Protein AF-A0A2Z4URD9-F1 (afdb_monomer)

Secondary structure (DSSP, 8-state):
---------PPP-----HHHHHHHHHHHTTS-HHHHHHHHHHGGGS------------HHHHHHHHHHHHTSHHHHHHHHHHHS-------PPPHHHHHHHT---

Foldseek 3Di:
DDPPDPPPDDDDDDDDDPVRVVVLVVVQPQADSVQSVCCVPVNPPDDDGDGPPDPPPPVVVVVVVVVVCVVDCVVVVVVVVVVPPDPDPPPDPDVVVVVVVVDDD

Solvent-accessible surface area (backbone atoms only — not comparable to full-atom values): 6911 Å² total; per-residue (Å²): 137,85,83,78,75,76,79,79,82,77,82,87,86,81,93,69,54,74,67,57,49,49,55,47,47,60,75,23,61,86,43,38,57,69,50,39,51,45,41,71,75,65,36,91,81,62,71,85,74,71,72,66,76,73,79,72,84,56,62,67,62,51,51,52,54,50,57,53,41,68,75,34,71,59,51,56,53,50,51,51,58,67,68,40,73,79,87,68,78,81,74,71,72,54,71,69,58,55,54,58,70,68,68,68,135

pLDDT: mean 72.37, std 12.75, range [37.12, 92.75]

Radius of gyration: 26.54 Å; Cα contacts (8 Å, |Δi|>4): 25; chains: 1; bounding box: 61×68×44 Å

Structure (mmCIF, N/CA/C/O backbone):
data_AF-A0A2Z4URD9-F1
#
_entry.id   AF-A0A2Z4URD9-F1
#
loop_
_atom_site.group_PDB
_atom_site.id
_atom_site.type_symbol
_atom_site.label_atom_id
_atom_site.label_alt_id
_atom_site.label_comp_id
_atom_site.label_asym_id
_atom_site.label_entity_id
_atom_site.label_seq_id
_atom_site.pdbx_PDB_ins_code
_atom_site.Cartn_x
_atom_site.Cartn_y
_atom_site.Cartn_z
_atom_site.occupancy
_atom_site.B_iso_or_equiv
_atom_site.auth_seq_id
_atom_site.auth_comp_id
_atom_site.auth_asym_id
_atom_site.auth_atom_id
_atom_site.pdbx_PDB_model_num
ATOM 1 N N . MET A 1 1 ? -35.743 -17.574 -0.563 1.00 37.12 1 MET A N 1
ATOM 2 C CA . MET A 1 1 ? -35.472 -16.390 -1.407 1.00 37.12 1 MET A CA 1
ATOM 3 C C . MET A 1 1 ? -34.523 -15.470 -0.647 1.00 37.12 1 MET A C 1
ATOM 5 O O . MET A 1 1 ? -34.963 -14.784 0.261 1.00 37.12 1 MET A O 1
ATOM 9 N N . THR A 1 2 ? -33.217 -15.507 -0.919 1.00 43.38 2 THR A N 1
ATOM 10 C CA . THR A 1 2 ? -32.248 -14.626 -0.240 1.00 43.38 2 THR A CA 1
ATOM 11 C C . THR A 1 2 ? -32.015 -13.394 -1.103 1.00 43.38 2 THR A C 1
ATOM 13 O O . THR A 1 2 ? -31.235 -13.433 -2.055 1.00 43.38 2 THR A O 1
ATOM 16 N N . SER A 1 3 ? -32.730 -12.307 -0.809 1.00 46.75 3 SER A N 1
ATOM 17 C CA . SER A 1 3 ? -32.517 -11.018 -1.465 1.00 46.75 3 SER A CA 1
ATOM 18 C C . SER A 1 3 ? -31.106 -10.520 -1.148 1.00 46.75 3 SER A C 1
ATOM 20 O O . SER A 1 3 ? -30.821 -10.079 -0.036 1.00 46.75 3 SER A O 1
ATOM 22 N N . LYS A 1 4 ? -30.207 -10.619 -2.130 1.00 54.09 4 LYS A N 1
ATOM 23 C CA . LYS A 1 4 ? -28.860 -10.050 -2.077 1.00 54.09 4 LYS A CA 1
ATOM 24 C C . LYS A 1 4 ? -28.992 -8.529 -2.115 1.00 54.09 4 LYS A C 1
ATOM 26 O O . LYS A 1 4 ? -29.139 -7.944 -3.186 1.00 54.09 4 LYS A O 1
ATOM 31 N N . THR A 1 5 ? -28.996 -7.892 -0.948 1.00 56.12 5 THR A N 1
ATOM 32 C CA . THR A 1 5 ? -29.002 -6.433 -0.821 1.00 56.12 5 THR A CA 1
ATOM 33 C C . THR A 1 5 ? -27.767 -5.902 -1.540 1.00 56.12 5 THR A C 1
ATOM 35 O O . THR A 1 5 ? -26.637 -6.237 -1.180 1.00 56.12 5 THR A O 1
ATOM 38 N N . ARG A 1 6 ? -27.959 -5.135 -2.619 1.00 51.66 6 ARG A N 1
ATOM 39 C CA . ARG A 1 6 ? -26.842 -4.531 -3.348 1.00 51.66 6 ARG A CA 1
ATOM 40 C C . ARG A 1 6 ? -26.161 -3.544 -2.403 1.00 51.66 6 ARG A C 1
ATOM 42 O O . ARG A 1 6 ? -26.768 -2.561 -1.994 1.00 51.66 6 ARG A O 1
ATOM 49 N N . SER A 1 7 ? -24.920 -3.849 -2.033 1.00 58.94 7 SER A N 1
ATOM 50 C CA . SER A 1 7 ? -24.030 -2.925 -1.333 1.00 58.94 7 SER A CA 1
ATOM 51 C C . SER A 1 7 ? -23.903 -1.671 -2.191 1.00 58.94 7 SER A C 1
ATOM 53 O O . SER A 1 7 ? -23.314 -1.710 -3.271 1.00 58.94 7 SER A O 1
ATOM 55 N N . ASN A 1 8 ? -24.531 -0.584 -1.756 1.00 54.47 8 ASN A N 1
ATOM 56 C CA . ASN A 1 8 ? -24.463 0.684 -2.456 1.00 54.47 8 ASN A CA 1
ATOM 57 C C . ASN A 1 8 ? -23.114 1.325 -2.109 1.00 54.47 8 ASN A C 1
ATOM 59 O O . ASN A 1 8 ? -22.952 1.972 -1.072 1.00 54.47 8 ASN A O 1
ATOM 63 N N . SER A 1 9 ? -22.098 1.015 -2.914 1.00 58.53 9 SER A N 1
ATOM 64 C CA . SER A 1 9 ? -20.713 1.416 -2.682 1.00 58.53 9 SER A CA 1
ATOM 65 C C . SER A 1 9 ? -20.505 2.882 -3.063 1.00 58.53 9 SER A C 1
ATOM 67 O O . SER A 1 9 ? -19.893 3.192 -4.083 1.00 58.53 9 SER A O 1
ATOM 69 N N . TYR A 1 10 ? -21.014 3.802 -2.249 1.00 65.12 10 TYR A N 1
ATOM 70 C CA . TYR A 1 10 ? -20.708 5.220 -2.410 1.00 65.12 10 TYR A CA 1
ATOM 71 C C . TYR A 1 10 ? -19.266 5.499 -1.976 1.00 65.12 10 TYR A C 1
ATOM 73 O O . TYR A 1 10 ? -18.872 5.198 -0.842 1.00 65.12 10 TYR A O 1
ATOM 81 N N . VAL A 1 11 ? -18.469 6.058 -2.885 1.00 69.38 11 VAL A N 1
ATOM 82 C CA . VAL A 1 11 ? -17.073 6.432 -2.634 1.00 69.38 11 VAL A CA 1
ATOM 83 C C . VAL A 1 11 ? -17.036 7.791 -1.932 1.00 69.38 11 VAL A C 1
ATOM 85 O O . VAL A 1 11 ? -17.678 8.736 -2.377 1.00 69.38 11 VAL A O 1
ATOM 88 N N . LEU A 1 12 ? -16.300 7.883 -0.822 1.00 74.19 12 LEU A N 1
ATOM 89 C CA . LEU A 1 12 ? -16.072 9.133 -0.092 1.00 74.19 12 LEU A CA 1
ATOM 90 C C . LEU A 1 12 ? -14.752 9.750 -0.560 1.00 74.19 12 LEU A C 1
ATOM 92 O O . LEU A 1 12 ? -13.702 9.130 -0.398 1.00 74.19 12 LEU A O 1
ATOM 96 N N . PHE A 1 13 ? -14.809 10.965 -1.103 1.00 78.19 13 PHE A N 1
ATOM 97 C CA . PHE A 1 13 ? -13.633 11.762 -1.446 1.00 78.19 13 PHE A CA 1
ATOM 98 C C . PHE A 1 13 ? -13.588 13.008 -0.564 1.00 78.19 13 PHE A C 1
ATOM 100 O O . PHE A 1 13 ? -14.519 13.809 -0.573 1.00 78.19 13 PHE A O 1
ATOM 107 N N . VAL A 1 14 ? -12.498 13.173 0.183 1.00 83.56 14 VAL A N 1
ATOM 108 C CA . VAL A 1 14 ? -12.245 14.346 1.029 1.00 83.56 14 VAL A CA 1
ATOM 109 C C . VAL A 1 14 ? -10.796 14.767 0.813 1.00 83.56 14 VAL A C 1
ATOM 111 O O . VAL A 1 14 ? -9.902 13.922 0.809 1.00 83.56 14 VAL A O 1
ATOM 114 N N . ARG A 1 15 ? -10.559 16.064 0.596 1.00 88.06 15 ARG A N 1
ATOM 115 C CA . ARG A 1 15 ? -9.201 16.619 0.558 1.00 88.06 15 ARG A CA 1
ATOM 116 C C . ARG A 1 15 ? -8.768 16.903 1.988 1.00 88.06 15 ARG A C 1
ATOM 118 O O . ARG A 1 15 ? -9.469 17.624 2.687 1.00 88.06 15 ARG A O 1
ATOM 125 N N . MET A 1 16 ? -7.650 16.319 2.396 1.00 87.69 16 MET A N 1
ATOM 126 C CA . MET A 1 16 ? -7.094 16.464 3.739 1.00 87.69 16 MET A CA 1
ATOM 127 C C . MET A 1 16 ? -5.599 16.733 3.630 1.00 87.69 16 MET A C 1
ATOM 129 O O . MET A 1 16 ? -4.950 16.269 2.683 1.00 87.69 16 MET A O 1
ATOM 133 N N . THR A 1 17 ? -5.054 17.459 4.596 1.00 92.75 17 THR A N 1
ATOM 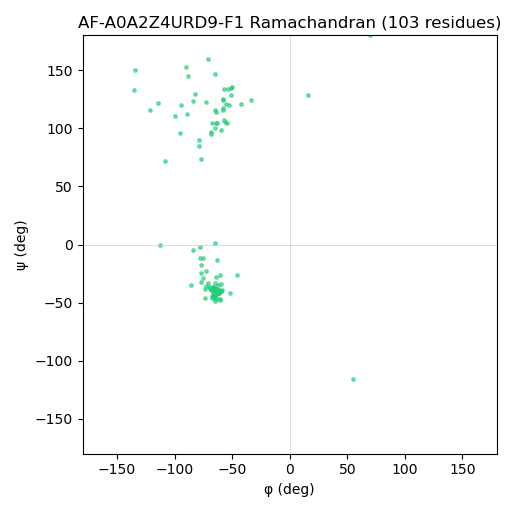134 C CA . THR A 1 17 ? -3.602 17.539 4.783 1.00 92.75 17 THR A CA 1
ATOM 135 C C . THR A 1 17 ? -3.068 16.197 5.319 1.00 92.75 17 THR A C 1
ATOM 137 O O . THR A 1 17 ? -3.836 15.384 5.849 1.00 92.75 17 THR A O 1
ATOM 140 N N . PRO A 1 18 ? -1.763 15.896 5.175 1.00 89.88 18 PRO A N 1
ATOM 141 C CA . PRO A 1 18 ? -1.199 14.647 5.695 1.00 89.88 18 PRO A CA 1
ATOM 142 C C . PRO A 1 18 ? -1.360 14.502 7.218 1.00 89.88 18 PRO A C 1
ATOM 144 O O . PRO A 1 18 ? -1.589 13.393 7.699 1.00 89.88 18 PRO A O 1
ATOM 147 N N . GLU A 1 19 ? -1.301 15.609 7.960 1.00 91.12 19 GLU A N 1
ATOM 148 C CA . GLU A 1 19 ? -1.499 15.642 9.415 1.00 91.12 19 GLU A CA 1
ATOM 149 C C . GLU A 1 19 ? -2.948 15.309 9.796 1.00 91.12 19 GLU A C 1
ATOM 151 O O . GLU A 1 19 ? -3.193 14.445 10.638 1.00 91.12 19 GLU A O 1
ATOM 156 N N . GLU A 1 20 ? -3.923 15.910 9.109 1.00 89.31 20 GLU A N 1
ATOM 157 C CA . GLU A 1 20 ? -5.349 15.614 9.300 1.00 89.31 20 GLU A CA 1
ATOM 158 C C . GLU A 1 20 ? -5.678 14.153 8.983 1.00 89.31 20 GLU A C 1
ATOM 160 O O . GLU A 1 20 ? -6.464 13.514 9.686 1.00 89.31 20 GLU A O 1
ATOM 165 N N . HIS A 1 21 ? -5.061 13.601 7.935 1.00 87.75 21 HIS A N 1
ATOM 166 C CA . HIS A 1 21 ? -5.243 12.201 7.578 1.00 87.75 21 HIS A CA 1
ATOM 167 C C . HIS A 1 21 ? -4.658 11.259 8.643 1.00 87.75 21 HIS A C 1
ATOM 169 O O . HIS A 1 21 ? -5.260 10.224 8.941 1.00 87.75 21 HIS A O 1
ATOM 175 N N . ALA A 1 22 ? -3.515 11.608 9.242 1.00 87.44 22 ALA A N 1
ATOM 176 C CA . ALA A 1 22 ? -2.927 10.844 10.340 1.00 87.44 22 ALA A CA 1
ATOM 177 C C . ALA A 1 22 ? -3.831 10.864 11.583 1.00 87.44 22 ALA A C 1
ATOM 179 O O . ALA A 1 22 ? -4.194 9.796 12.080 1.00 87.44 22 ALA A O 1
ATOM 180 N N . ALA A 1 23 ? -4.297 12.045 11.997 1.00 89.75 23 ALA A N 1
ATOM 181 C CA . ALA A 1 23 ? -5.225 12.192 13.119 1.00 89.75 23 ALA A CA 1
ATOM 182 C C . ALA A 1 23 ? -6.540 11.422 12.891 1.00 89.75 23 ALA A C 1
ATOM 184 O O . ALA A 1 23 ? -7.072 10.779 13.799 1.00 89.75 23 ALA A O 1
ATOM 185 N N . LEU A 1 24 ? -7.056 11.425 11.656 1.00 88.44 24 LEU A N 1
ATOM 186 C CA . LEU A 1 24 ? -8.258 10.671 11.300 1.00 88.44 24 LEU A CA 1
ATOM 187 C C . LEU A 1 24 ? -8.033 9.155 11.373 1.00 88.44 24 LEU A C 1
ATOM 189 O O . LEU A 1 24 ? -8.930 8.416 11.782 1.00 88.44 24 LEU A O 1
ATOM 193 N N . LYS A 1 25 ? -6.846 8.688 10.983 1.00 87.62 25 LYS A N 1
ATOM 194 C CA . LYS A 1 25 ? -6.474 7.273 11.037 1.00 87.62 25 LYS A CA 1
ATOM 195 C C . LYS A 1 25 ? -6.301 6.786 12.475 1.00 87.62 25 LYS A C 1
ATOM 197 O O . LYS A 1 25 ? -6.740 5.681 12.780 1.00 87.62 25 LYS A O 1
ATOM 202 N N . GLU A 1 26 ? -5.730 7.608 13.352 1.00 89.06 26 GLU A N 1
ATOM 203 C CA . GLU A 1 26 ? -5.651 7.314 14.788 1.00 89.06 26 GLU A CA 1
ATOM 204 C C . GLU A 1 26 ? -7.044 7.243 15.420 1.00 89.06 26 GLU A C 1
ATOM 206 O O . GLU A 1 26 ? -7.369 6.267 16.095 1.00 89.06 26 GLU A O 1
ATOM 211 N N . ALA A 1 27 ? -7.910 8.215 15.117 1.00 86.69 27 ALA A N 1
ATOM 212 C CA . ALA A 1 27 ? -9.282 8.231 15.616 1.00 86.69 27 ALA A CA 1
ATOM 213 C C . ALA A 1 27 ? -10.133 7.051 15.101 1.00 86.69 27 ALA A C 1
ATOM 215 O O . ALA A 1 27 ? -11.068 6.626 15.778 1.00 86.69 27 ALA A O 1
ATOM 216 N N . ALA A 1 28 ? -9.822 6.516 13.915 1.00 85.62 28 ALA A N 1
ATOM 217 C CA . ALA A 1 28 ? -10.511 5.358 13.347 1.00 85.62 28 ALA A CA 1
ATOM 218 C C . ALA A 1 28 ? -10.164 4.033 14.056 1.00 85.62 28 ALA A C 1
ATOM 220 O O . ALA A 1 28 ? -10.957 3.087 14.001 1.00 85.62 28 ALA A O 1
ATOM 221 N N . GLY A 1 29 ? -9.012 3.945 14.729 1.00 85.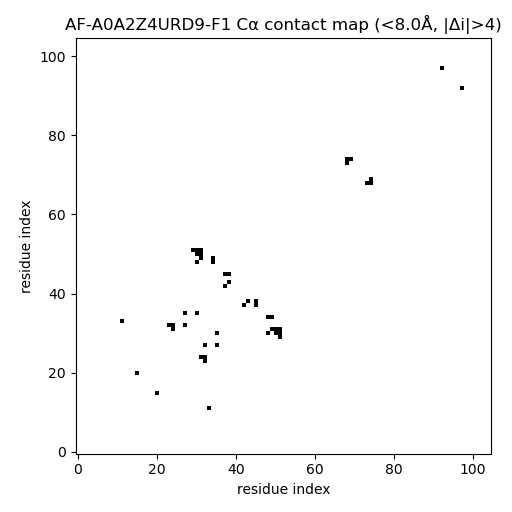94 29 GLY A N 1
ATOM 222 C CA . GLY A 1 29 ? -8.570 2.748 15.448 1.00 85.94 29 GLY A CA 1
ATOM 223 C C . GLY A 1 29 ? -8.547 1.496 14.561 1.00 85.94 29 GLY A C 1
ATOM 224 O O . GLY A 1 29 ? -7.797 1.414 13.592 1.00 85.94 29 GLY A O 1
ATOM 225 N N . ASN A 1 30 ? -9.395 0.515 14.888 1.00 80.81 30 ASN A N 1
ATOM 226 C CA . ASN A 1 30 ? -9.499 -0.758 14.157 1.00 80.81 30 ASN A CA 1
ATOM 227 C C . ASN A 1 30 ? -10.406 -0.695 12.914 1.00 80.81 30 ASN A C 1
ATOM 229 O O . ASN A 1 30 ? -10.543 -1.686 12.192 1.00 80.81 30 ASN A O 1
ATOM 233 N N . LEU A 1 31 ? -11.065 0.438 12.668 1.00 80.81 31 LEU A N 1
ATOM 234 C CA . LEU A 1 31 ? -11.946 0.625 11.520 1.00 80.81 31 LEU A CA 1
ATOM 235 C C . LEU A 1 31 ? -11.170 1.181 10.324 1.00 80.81 31 LEU A C 1
ATOM 237 O O . LEU A 1 31 ? -10.182 1.900 10.462 1.00 80.81 31 LEU A O 1
ATOM 241 N N . THR A 1 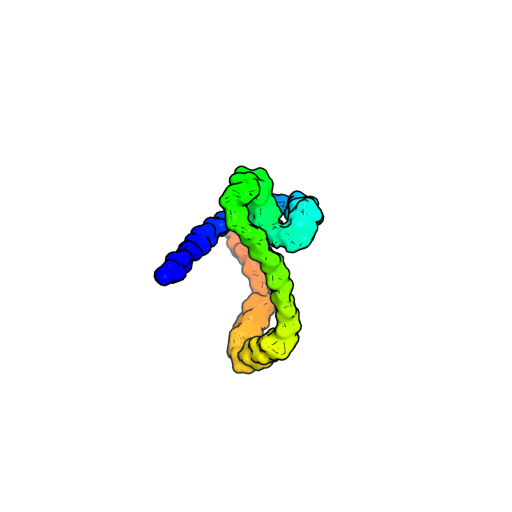32 ? -11.649 0.894 9.112 1.00 82.38 32 THR A N 1
ATOM 242 C CA . THR A 1 32 ? -11.181 1.642 7.941 1.00 82.38 32 THR A CA 1
ATOM 243 C C . THR A 1 32 ? -11.620 3.101 8.063 1.00 82.38 32 THR A C 1
ATOM 245 O O . THR A 1 32 ? -12.709 3.381 8.566 1.00 82.38 32 THR A O 1
ATOM 248 N N . VAL A 1 33 ? -10.810 4.034 7.552 1.00 85.31 33 VAL A N 1
ATOM 249 C CA . VAL A 1 33 ? -11.134 5.473 7.558 1.00 85.31 33 VAL A CA 1
ATOM 250 C C . VAL A 1 33 ? -12.522 5.725 6.964 1.00 85.31 33 VAL A C 1
ATOM 252 O O . VAL A 1 33 ? -13.315 6.455 7.540 1.00 85.31 33 VAL A O 1
ATOM 255 N N . SER A 1 34 ? -12.875 5.044 5.870 1.00 80.31 34 SER A N 1
ATOM 256 C CA . SER A 1 34 ? -14.200 5.160 5.255 1.00 80.31 34 SER A CA 1
ATOM 257 C C . SER A 1 34 ? -15.332 4.622 6.136 1.00 80.31 34 SER A C 1
ATOM 259 O O . SER A 1 34 ? -16.398 5.233 6.178 1.00 80.31 34 SER A O 1
ATOM 261 N N . ALA A 1 35 ? -15.132 3.510 6.852 1.00 78.06 35 ALA A N 1
ATOM 262 C CA . ALA A 1 35 ? -16.122 2.988 7.795 1.00 78.06 35 ALA A CA 1
ATOM 263 C C . ALA A 1 35 ? -16.302 3.926 8.995 1.00 78.06 35 ALA A C 1
ATOM 265 O O . ALA A 1 35 ? -17.437 4.242 9.349 1.00 78.06 35 ALA A O 1
ATOM 266 N N . TYR A 1 36 ? -15.201 4.428 9.560 1.00 85.25 36 TYR A N 1
ATOM 267 C CA . TYR A 1 36 ? -15.224 5.409 10.643 1.00 85.25 36 TYR A CA 1
ATOM 268 C C . TYR A 1 36 ? -15.919 6.712 10.216 1.00 85.25 36 TYR A C 1
ATOM 270 O O . TYR A 1 36 ? -16.831 7.181 10.896 1.00 85.25 36 TYR A O 1
ATOM 278 N N . SER A 1 37 ? -15.573 7.257 9.045 1.00 84.94 37 SER A N 1
ATOM 279 C CA . SER A 1 37 ? -16.209 8.461 8.501 1.00 84.94 37 SER A CA 1
ATOM 280 C C . SER A 1 37 ? -17.705 8.268 8.260 1.00 84.94 37 SER A C 1
ATOM 282 O O . SER A 1 37 ? -18.487 9.152 8.598 1.00 84.94 37 SER A O 1
ATOM 284 N N . ARG A 1 38 ? -18.139 7.120 7.723 1.00 80.00 38 ARG A N 1
ATOM 285 C CA . ARG A 1 38 ? -19.573 6.835 7.530 1.00 80.00 38 ARG A CA 1
ATOM 286 C C . ARG A 1 38 ? -20.315 6.722 8.855 1.00 80.00 38 ARG A C 1
ATOM 288 O O . ARG A 1 38 ? -21.377 7.320 8.978 1.00 80.00 38 ARG A O 1
ATOM 295 N N . ALA A 1 39 ? -19.752 6.016 9.834 1.00 80.88 39 ALA A N 1
ATOM 296 C CA . ALA A 1 39 ? -20.355 5.886 11.159 1.00 80.88 39 ALA A CA 1
ATOM 297 C C . ALA A 1 39 ? -20.523 7.254 11.839 1.00 80.88 39 ALA A C 1
ATOM 299 O O . ALA A 1 39 ? -21.562 7.529 12.435 1.00 80.88 39 ALA A O 1
ATOM 300 N N . LYS A 1 40 ? -19.529 8.139 11.689 1.00 83.31 40 LYS A N 1
ATOM 301 C CA . LYS A 1 40 ? -19.556 9.489 12.262 1.00 83.31 40 LYS A CA 1
ATOM 302 C C . LYS A 1 40 ? -20.514 10.442 11.536 1.00 83.31 40 LYS A C 1
ATOM 304 O O . LYS A 1 40 ? -21.154 11.252 12.194 1.00 83.31 40 LYS A O 1
ATOM 309 N N . LEU A 1 41 ? -20.613 10.361 10.206 1.00 80.88 41 LEU A N 1
ATOM 310 C CA . LEU A 1 41 ? -21.431 11.275 9.392 1.00 80.88 41 LEU A CA 1
ATOM 311 C C . LEU A 1 41 ? -22.900 10.851 9.268 1.00 80.88 41 LEU A C 1
ATOM 313 O O . LEU A 1 41 ? -23.774 11.706 9.180 1.00 80.88 41 LEU A O 1
ATOM 317 N N . LEU A 1 42 ? -23.172 9.546 9.211 1.00 76.25 42 LEU A N 1
ATOM 318 C CA . LEU A 1 42 ? -24.496 8.992 8.898 1.00 76.25 42 LEU A CA 1
ATOM 319 C C . LEU A 1 42 ? -25.136 8.261 10.094 1.00 76.25 42 LEU A C 1
ATOM 321 O O . LEU A 1 42 ? -26.251 7.752 9.982 1.00 76.25 42 LEU A O 1
ATOM 325 N N . GLY A 1 43 ? -24.441 8.205 11.235 1.00 67.38 43 GLY A N 1
ATOM 326 C CA . GLY A 1 43 ? -24.879 7.497 12.437 1.00 67.38 43 GLY A CA 1
ATOM 327 C C . GLY A 1 43 ? -24.868 5.967 12.297 1.00 67.38 43 GLY A C 1
ATOM 328 O O . GLY A 1 43 ? -24.548 5.403 11.249 1.00 67.38 43 GLY A O 1
ATOM 329 N N . ASN A 1 44 ? -25.259 5.268 13.370 1.00 59.88 44 ASN A N 1
ATOM 330 C CA . ASN A 1 44 ? -25.258 3.795 13.474 1.00 59.88 44 ASN A CA 1
ATOM 331 C C . ASN A 1 44 ? -26.229 3.065 12.517 1.00 59.88 44 ASN A C 1
ATOM 333 O O . ASN A 1 44 ? -26.319 1.839 12.553 1.00 59.88 44 ASN A O 1
ATOM 337 N N . ALA A 1 45 ? -26.966 3.785 11.668 1.00 58.94 45 ALA A N 1
ATOM 338 C CA . ALA A 1 45 ? -27.906 3.207 10.709 1.00 58.94 45 ALA A CA 1
ATOM 339 C C . ALA A 1 45 ? -27.220 2.614 9.460 1.00 58.94 45 ALA A C 1
ATOM 341 O O . ALA A 1 45 ? -27.857 1.903 8.681 1.00 58.94 45 ALA A O 1
ATOM 342 N N . VAL A 1 46 ? -25.927 2.881 9.250 1.00 55.91 46 VAL A N 1
ATOM 343 C CA . VAL A 1 46 ? -25.206 2.452 8.046 1.00 55.91 46 VAL A CA 1
ATOM 344 C C . VAL A 1 46 ? -24.396 1.190 8.330 1.00 55.91 46 VAL A C 1
ATOM 346 O O . VAL A 1 46 ? -23.432 1.232 9.079 1.00 55.91 46 VAL A O 1
ATOM 349 N N . ALA A 1 47 ? -24.847 0.088 7.718 1.00 58.09 47 ALA A N 1
ATOM 350 C CA . ALA A 1 47 ? -24.210 -1.215 7.488 1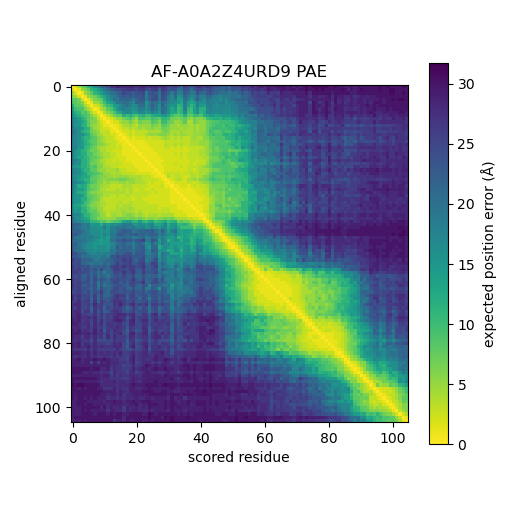.00 58.09 47 ALA A CA 1
ATOM 351 C C . ALA A 1 47 ? -22.949 -1.579 8.305 1.00 58.09 47 ALA A C 1
ATOM 353 O O . ALA A 1 47 ? -21.940 -0.879 8.274 1.00 58.09 47 ALA A O 1
ATOM 354 N N . LYS A 1 48 ? -22.988 -2.776 8.921 1.00 59.53 48 LYS A N 1
ATOM 355 C CA . LYS A 1 48 ? -21.889 -3.411 9.674 1.00 59.53 48 LYS A CA 1
ATOM 356 C C . LYS A 1 48 ? -20.511 -3.078 9.075 1.00 59.53 48 LYS A C 1
ATOM 358 O O . LYS A 1 48 ? -20.304 -3.350 7.889 1.00 59.53 48 LYS A O 1
ATOM 363 N N . PRO A 1 49 ? -19.574 -2.524 9.865 1.00 55.72 49 PRO A N 1
ATOM 364 C CA . PRO A 1 49 ? -18.264 -2.150 9.359 1.00 55.72 49 PRO A CA 1
ATOM 365 C C . PRO A 1 49 ? -17.567 -3.372 8.756 1.00 55.72 49 PRO A C 1
ATOM 367 O O . PRO A 1 49 ? -17.403 -4.398 9.414 1.00 55.72 49 PRO A O 1
ATOM 370 N N . CYS A 1 50 ? -17.164 -3.265 7.488 1.00 58.19 50 CYS A N 1
ATOM 371 C CA . CYS A 1 50 ? -16.284 -4.252 6.882 1.00 58.19 50 CYS A CA 1
ATOM 372 C C . CYS A 1 50 ? -14.947 -4.189 7.619 1.00 58.19 50 CYS A C 1
ATOM 374 O O . CYS A 1 50 ? -14.265 -3.161 7.565 1.00 58.19 50 CYS A O 1
ATOM 376 N N . ALA A 1 51 ? -14.587 -5.275 8.305 1.00 57.47 51 ALA A N 1
ATOM 377 C CA . ALA A 1 51 ? -13.250 -5.444 8.851 1.00 57.47 51 ALA A CA 1
ATOM 378 C C . ALA A 1 51 ? -12.226 -5.167 7.743 1.00 57.47 51 ALA A C 1
ATOM 380 O O . ALA A 1 51 ? -12.402 -5.608 6.600 1.00 57.47 51 ALA A O 1
ATOM 381 N N . SER A 1 52 ? -11.181 -4.405 8.060 1.00 54.88 52 SER A N 1
ATOM 382 C CA . SER A 1 52 ? -10.080 -4.212 7.129 1.00 54.88 52 SER A CA 1
ATOM 383 C C . SER A 1 52 ? -9.413 -5.571 6.922 1.00 54.88 52 SER A C 1
ATOM 385 O O . SER A 1 52 ? -8.698 -6.085 7.778 1.00 54.88 52 SER A O 1
ATOM 387 N N . HIS A 1 53 ? -9.661 -6.197 5.774 1.00 56.16 53 HIS A N 1
ATOM 388 C CA . HIS A 1 53 ? -8.782 -7.260 5.325 1.00 56.16 53 HIS A CA 1
ATOM 389 C C . HIS A 1 53 ? -7.472 -6.566 4.969 1.00 56.16 53 HIS A C 1
ATOM 391 O O . HIS A 1 53 ? -7.348 -5.962 3.904 1.00 56.16 53 HIS A O 1
ATOM 397 N N . ALA A 1 54 ? -6.516 -6.566 5.900 1.00 56.81 54 ALA A N 1
ATOM 398 C CA . ALA A 1 54 ? -5.155 -6.194 5.568 1.00 56.81 54 ALA A CA 1
ATOM 399 C C . ALA A 1 54 ? -4.751 -7.064 4.374 1.00 56.81 54 ALA A C 1
ATOM 401 O O . ALA A 1 54 ? -4.814 -8.296 4.457 1.00 56.81 54 ALA A O 1
ATOM 402 N N . LEU A 1 55 ? -4.413 -6.430 3.247 1.00 59.81 55 LEU A N 1
ATOM 403 C CA . LEU A 1 55 ? -3.787 -7.121 2.128 1.00 59.81 55 LEU A CA 1
ATOM 404 C C . LEU A 1 55 ? -2.535 -7.781 2.697 1.00 59.81 55 LEU A C 1
ATOM 406 O O . LEU A 1 55 ? -1.564 -7.101 3.029 1.00 59.81 55 LEU A O 1
ATOM 410 N N . ARG A 1 56 ? -2.583 -9.104 2.882 1.00 67.31 56 ARG A N 1
ATOM 411 C CA . ARG A 1 56 ? -1.383 -9.869 3.203 1.00 67.31 56 ARG A CA 1
ATOM 412 C C . ARG A 1 56 ? -0.409 -9.601 2.058 1.00 67.31 56 ARG A C 1
ATOM 414 O O . ARG A 1 56 ? -0.810 -9.784 0.909 1.00 67.31 56 ARG A O 1
ATOM 421 N N . PRO A 1 57 ? 0.817 -9.130 2.333 1.00 63.22 57 PRO A N 1
ATOM 422 C CA . PRO A 1 57 ? 1.779 -8.880 1.278 1.00 63.22 57 PRO A CA 1
ATOM 423 C C . PRO A 1 57 ? 2.135 -10.220 0.640 1.00 63.22 57 PRO A C 1
ATOM 425 O O . PRO A 1 57 ? 2.918 -10.996 1.191 1.00 63.22 57 PRO A O 1
ATOM 428 N N . ASP A 1 58 ? 1.523 -10.504 -0.505 1.00 76.69 58 ASP A N 1
ATOM 429 C CA . ASP A 1 58 ? 1.836 -11.677 -1.304 1.00 76.69 58 ASP A CA 1
ATOM 430 C C . ASP A 1 58 ? 3.114 -11.390 -2.093 1.00 76.69 58 ASP A C 1
ATOM 432 O O . ASP A 1 58 ? 3.113 -10.902 -3.226 1.00 76.69 58 ASP A O 1
ATOM 436 N N . LYS A 1 59 ? 4.241 -11.625 -1.417 1.00 82.06 59 LYS A N 1
ATOM 437 C CA . LYS A 1 59 ? 5.580 -11.416 -1.972 1.00 82.06 59 LYS A CA 1
ATOM 438 C C . LYS A 1 59 ? 5.824 -12.287 -3.209 1.00 82.06 59 LYS A C 1
ATOM 440 O O . LYS A 1 59 ? 6.627 -11.896 -4.050 1.00 82.06 59 LYS A O 1
ATOM 445 N N . ALA A 1 60 ? 5.141 -13.428 -3.333 1.00 80.62 60 ALA A N 1
ATOM 446 C CA . ALA A 1 60 ? 5.287 -14.322 -4.476 1.00 80.62 60 ALA A CA 1
ATOM 447 C C . ALA A 1 60 ? 4.620 -13.733 -5.723 1.00 80.62 60 ALA A C 1
ATOM 449 O O . ALA A 1 60 ? 5.249 -13.662 -6.780 1.00 80.62 60 ALA A O 1
ATOM 450 N N . LEU A 1 61 ? 3.393 -13.224 -5.583 1.00 84.31 61 LEU A N 1
ATOM 451 C CA . LEU A 1 61 ? 2.703 -12.541 -6.677 1.00 84.31 61 LEU A CA 1
ATOM 452 C C . LEU A 1 61 ? 3.440 -11.256 -7.091 1.00 84.31 61 LEU A C 1
ATOM 454 O O . LEU A 1 61 ? 3.598 -10.987 -8.280 1.00 84.31 61 LEU A O 1
ATOM 458 N N . LEU A 1 62 ? 3.968 -10.500 -6.121 1.00 84.94 62 LEU A N 1
ATOM 459 C CA . LEU A 1 62 ? 4.800 -9.325 -6.399 1.00 84.94 62 LEU A CA 1
ATOM 460 C C . LEU A 1 62 ? 6.062 -9.694 -7.197 1.00 84.94 62 LEU A C 1
ATOM 462 O O . LEU A 1 62 ? 6.371 -9.037 -8.189 1.00 84.94 62 LEU A O 1
ATOM 466 N N . ALA A 1 63 ? 6.773 -10.750 -6.792 1.00 85.88 63 ALA A N 1
ATOM 467 C CA . ALA A 1 63 ? 7.966 -11.223 -7.492 1.00 85.88 63 ALA A CA 1
ATOM 468 C C . ALA A 1 63 ? 7.648 -11.694 -8.920 1.00 85.88 63 ALA A C 1
ATOM 470 O O . ALA A 1 63 ? 8.407 -11.410 -9.845 1.00 85.88 63 ALA A O 1
ATOM 471 N N . GLN A 1 64 ? 6.506 -12.357 -9.118 1.00 87.31 64 GLN A N 1
ATOM 472 C CA . GLN A 1 64 ? 6.056 -12.790 -10.439 1.00 87.31 64 GLN A CA 1
A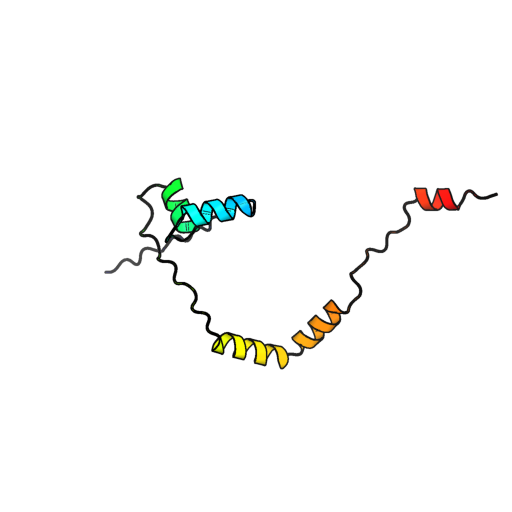TOM 473 C C . GLN A 1 64 ? 5.779 -11.598 -11.363 1.00 87.31 64 GLN A C 1
ATOM 475 O O . GLN A 1 64 ? 6.252 -11.578 -12.500 1.00 87.31 64 GLN A O 1
ATOM 480 N N . VAL A 1 65 ? 5.064 -10.584 -10.869 1.00 86.44 65 VAL A N 1
ATOM 481 C CA . VAL A 1 65 ? 4.770 -9.363 -11.634 1.00 86.44 65 VAL A CA 1
ATOM 482 C C . VAL A 1 65 ? 6.053 -8.599 -11.970 1.00 86.44 65 VAL A C 1
ATOM 484 O O . VAL A 1 65 ? 6.211 -8.153 -13.105 1.00 86.44 65 VAL A O 1
ATOM 487 N N . LEU A 1 66 ? 6.995 -8.492 -11.028 1.00 84.88 66 LEU A N 1
ATOM 488 C CA . LEU A 1 66 ? 8.295 -7.854 -11.267 1.00 84.88 66 LEU A CA 1
ATOM 489 C C . LEU A 1 66 ? 9.122 -8.610 -12.316 1.00 84.88 66 LEU A C 1
ATOM 491 O O . LEU A 1 66 ? 9.643 -7.987 -13.237 1.00 84.88 66 LEU A O 1
ATOM 495 N N . GLY A 1 67 ? 9.167 -9.943 -12.252 1.00 85.19 67 GLY A N 1
ATOM 496 C CA . GLY A 1 67 ? 9.855 -10.754 -13.260 1.00 85.19 67 GLY A CA 1
ATOM 497 C C . GLY A 1 67 ? 9.217 -10.661 -14.653 1.00 85.19 67 GLY A C 1
ATOM 498 O O . GLY A 1 67 ? 9.917 -10.700 -15.664 1.00 85.19 67 GLY A O 1
ATOM 499 N N . MET A 1 68 ? 7.892 -10.500 -14.737 1.00 85.88 68 MET A N 1
ATOM 500 C CA . MET A 1 68 ? 7.205 -10.224 -16.006 1.00 85.88 68 MET A CA 1
ATOM 501 C C .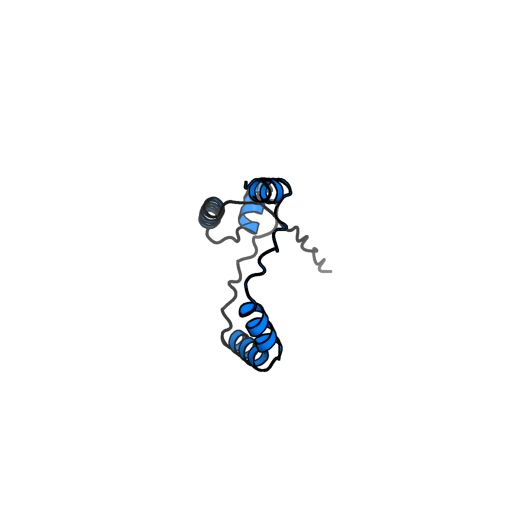 MET A 1 68 ? 7.510 -8.819 -16.536 1.00 85.88 68 MET A C 1
ATOM 503 O O . MET A 1 68 ? 7.651 -8.642 -17.745 1.00 85.88 68 MET A O 1
ATOM 507 N N . LEU A 1 69 ? 7.634 -7.832 -15.647 1.00 81.50 69 LEU A N 1
ATOM 508 C CA . LEU A 1 69 ? 7.956 -6.455 -16.010 1.00 81.50 69 LEU A CA 1
ATOM 509 C C . LEU A 1 69 ? 9.379 -6.335 -16.568 1.00 81.50 69 LEU A C 1
ATOM 511 O O . LEU A 1 69 ? 9.573 -5.664 -17.580 1.00 81.50 69 LEU A O 1
ATOM 515 N N . GLU A 1 70 ? 10.352 -7.020 -15.966 1.00 77.00 70 GLU A N 1
ATOM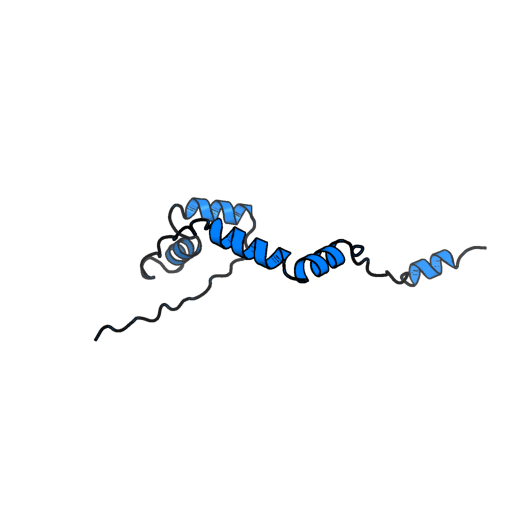 516 C CA . GLU A 1 70 ? 11.728 -7.094 -16.483 1.00 77.00 70 GLU A CA 1
ATOM 517 C C . GLU A 1 70 ? 11.786 -7.700 -17.888 1.00 77.00 70 GLU A C 1
ATOM 519 O O . GLU A 1 70 ? 12.515 -7.211 -18.745 1.00 77.00 70 GLU A O 1
ATOM 524 N N . ARG A 1 71 ? 10.978 -8.734 -18.147 1.00 78.94 71 ARG A N 1
ATOM 525 C CA . ARG A 1 71 ? 10.888 -9.379 -19.468 1.00 78.94 71 ARG A CA 1
ATOM 526 C C . ARG A 1 71 ? 10.105 -8.562 -20.495 1.00 78.94 71 ARG A C 1
ATOM 528 O O . ARG A 1 71 ? 10.117 -8.908 -21.672 1.00 78.94 71 ARG A O 1
ATOM 535 N N . SER A 1 72 ? 9.405 -7.515 -20.067 1.00 77.62 72 SER A N 1
ATOM 536 C CA . SER A 1 72 ? 8.674 -6.622 -20.960 1.00 77.62 72 SER A CA 1
ATOM 537 C C . SER A 1 72 ? 9.571 -5.484 -21.449 1.00 77.62 72 SER A C 1
ATOM 539 O O . SER A 1 72 ? 10.368 -4.931 -20.687 1.00 77.62 72 SER A O 1
ATOM 541 N N . GLU A 1 73 ? 9.376 -5.054 -22.696 1.00 76.19 73 GLU A N 1
ATOM 542 C CA . GLU A 1 73 ? 10.077 -3.885 -23.251 1.00 76.19 73 GLU A CA 1
ATOM 543 C C . GLU A 1 73 ? 9.729 -2.568 -22.524 1.00 76.19 73 GLU A C 1
ATOM 545 O O . GLU A 1 73 ? 10.447 -1.574 -22.643 1.00 76.19 73 GLU A O 1
ATOM 550 N N . LEU A 1 74 ? 8.667 -2.565 -21.703 1.00 75.50 74 LEU A N 1
ATOM 551 C CA . LEU A 1 74 ? 8.222 -1.405 -20.926 1.00 75.50 74 LEU A CA 1
ATOM 552 C C . LEU A 1 74 ? 9.270 -0.932 -19.919 1.00 75.50 74 LEU A C 1
ATOM 554 O O . LEU A 1 74 ? 9.389 0.272 -19.695 1.00 75.50 74 LEU A O 1
ATOM 558 N N . SER A 1 75 ? 10.039 -1.848 -19.324 1.00 73.56 75 SER A N 1
ATOM 559 C CA . SER A 1 75 ? 11.105 -1.488 -18.380 1.00 73.56 75 SER A CA 1
ATOM 560 C C . SER A 1 75 ? 12.183 -0.631 -19.060 1.00 73.56 75 SER A C 1
ATOM 562 O O . SER A 1 75 ? 12.595 0.403 -18.528 1.00 73.56 75 SER A O 1
ATOM 564 N N . GLY A 1 76 ? 12.556 -0.996 -20.290 1.00 76.44 76 GLY A N 1
ATOM 565 C CA . GLY A 1 76 ? 13.475 -0.242 -21.139 1.00 76.44 76 GLY A CA 1
ATOM 566 C C . GLY A 1 76 ? 12.899 1.102 -21.584 1.00 76.44 76 GLY A C 1
ATOM 567 O O . GLY A 1 76 ? 13.575 2.127 -21.473 1.00 76.44 76 GLY A O 1
ATOM 568 N N . SER A 1 77 ? 11.636 1.138 -22.021 1.00 77.88 77 SER A N 1
ATOM 569 C CA . SER A 1 77 ? 10.966 2.394 -22.395 1.00 77.88 77 SER A CA 1
ATOM 570 C C . SER A 1 77 ? 10.872 3.372 -21.219 1.00 77.88 77 SER A C 1
ATOM 572 O O . SER A 1 77 ? 11.152 4.559 -21.385 1.00 77.88 77 SER A O 1
ATOM 574 N N . LEU A 1 78 ? 10.548 2.885 -20.018 1.00 77.44 78 LEU A N 1
ATOM 575 C CA . LEU A 1 78 ? 10.504 3.696 -18.799 1.00 77.44 78 LEU A CA 1
ATOM 576 C C . LEU A 1 78 ? 11.890 4.203 -18.396 1.00 77.44 78 LEU A C 1
ATOM 578 O O . LEU A 1 78 ? 12.026 5.373 -18.042 1.00 77.44 78 LEU A O 1
ATOM 582 N N . ALA A 1 79 ? 12.928 3.369 -18.493 1.00 79.88 79 ALA A N 1
ATOM 583 C CA . ALA A 1 79 ? 14.301 3.794 -18.234 1.00 79.88 79 ALA A CA 1
ATOM 584 C C . ALA A 1 79 ? 14.756 4.884 -19.219 1.00 79.88 79 ALA A C 1
ATOM 586 O O . ALA A 1 79 ? 15.420 5.839 -18.818 1.00 79.88 79 ALA A O 1
ATOM 587 N N . ASN A 1 80 ? 14.367 4.781 -2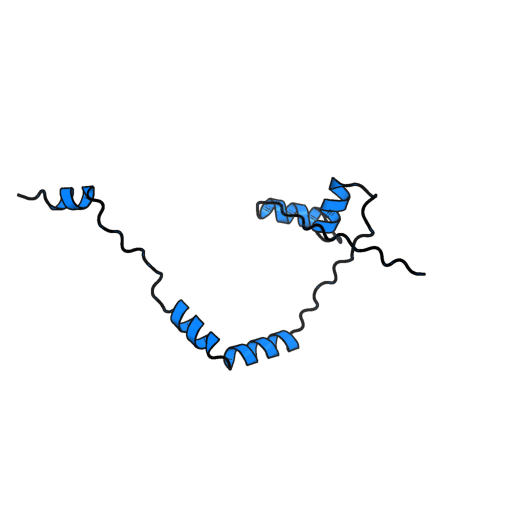0.490 1.00 80.06 80 ASN A N 1
ATOM 588 C CA . ASN A 1 80 ? 14.669 5.794 -21.500 1.00 80.06 80 ASN A CA 1
ATOM 589 C C . ASN A 1 80 ? 13.907 7.102 -21.251 1.00 80.06 80 ASN A C 1
ATOM 591 O O . ASN A 1 80 ? 14.493 8.173 -21.377 1.00 80.06 80 ASN A O 1
ATOM 595 N N . LEU A 1 81 ? 12.644 7.032 -20.820 1.00 78.56 81 LEU A N 1
ATOM 596 C CA . LEU A 1 81 ? 11.878 8.208 -20.395 1.00 78.56 81 LEU A CA 1
ATOM 597 C C . LEU A 1 81 ? 12.454 8.855 -19.129 1.00 78.56 81 LEU A C 1
ATOM 599 O O . LEU A 1 81 ? 12.465 10.076 -19.022 1.00 78.56 81 LEU A O 1
ATOM 603 N N . ALA A 1 82 ? 12.965 8.062 -18.186 1.00 79.69 82 ALA A N 1
ATOM 604 C CA . ALA A 1 82 ? 13.604 8.573 -16.974 1.00 79.69 82 ALA A CA 1
ATOM 605 C C . ALA A 1 82 ? 14.971 9.219 -17.254 1.00 79.69 82 ALA A C 1
ATOM 607 O O . ALA A 1 82 ? 15.351 10.178 -16.585 1.00 79.69 82 ALA A O 1
ATOM 608 N N . LYS A 1 83 ? 15.707 8.695 -18.243 1.00 80.88 83 LYS A N 1
ATOM 609 C CA . LYS A 1 83 ? 16.965 9.274 -18.742 1.00 80.88 83 LYS A CA 1
ATOM 610 C C . LYS A 1 83 ? 16.743 10.472 -19.655 1.00 80.88 83 LYS A C 1
ATOM 612 O O . LYS A 1 83 ? 17.690 11.222 -19.891 1.00 80.88 83 LYS A O 1
ATOM 617 N N . ALA A 1 84 ? 15.532 10.648 -20.184 1.00 77.06 84 ALA A N 1
ATOM 618 C CA . ALA A 1 84 ? 15.213 11.842 -20.936 1.00 77.06 84 ALA A CA 1
ATOM 619 C C . ALA A 1 84 ? 15.466 13.055 -20.028 1.00 77.06 84 ALA A C 1
ATOM 621 O O . ALA A 1 84 ? 15.079 13.040 -18.853 1.00 77.06 84 ALA A O 1
ATOM 622 N N . PRO A 1 85 ? 16.141 14.101 -20.531 1.00 76.00 85 PRO A N 1
ATOM 623 C CA . PRO A 1 85 ? 16.299 15.319 -19.759 1.00 76.00 85 PRO A CA 1
ATOM 624 C C . PRO A 1 85 ? 14.908 15.776 -19.322 1.00 76.00 85 PRO A C 1
ATOM 626 O O . PRO A 1 85 ? 13.977 15.758 -20.133 1.00 76.00 85 PRO A O 1
ATOM 629 N N . LYS A 1 86 ? 14.760 16.151 -18.039 1.00 69.44 86 LYS A N 1
ATOM 630 C CA . LYS A 1 86 ? 13.527 16.772 -17.533 1.00 69.44 86 LYS A CA 1
ATOM 631 C C . LYS A 1 86 ? 13.080 17.776 -18.579 1.00 69.44 86 LYS A C 1
ATOM 633 O O . LYS A 1 86 ? 13.863 18.658 -18.920 1.00 69.44 86 LYS A O 1
ATOM 638 N N . TRP A 1 87 ? 11.874 17.597 -19.110 1.00 60.94 87 TRP A N 1
ATOM 639 C CA . TRP A 1 87 ? 11.330 18.500 -20.109 1.00 60.94 87 TRP A CA 1
ATOM 640 C C . TRP A 1 87 ? 11.386 19.917 -19.538 1.00 60.94 87 TRP A C 1
ATOM 642 O O . TRP A 1 87 ? 10.646 20.263 -18.617 1.00 60.94 87 TRP A O 1
ATOM 652 N N . VAL A 1 88 ? 12.347 20.704 -20.021 1.00 64.88 88 VAL A N 1
ATOM 653 C CA . VAL A 1 88 ? 12.446 22.121 -19.710 1.00 64.88 88 VAL A CA 1
ATOM 654 C C . VAL A 1 88 ? 11.609 22.796 -20.784 1.00 64.88 88 VAL A C 1
ATOM 656 O O . VAL A 1 88 ? 11.994 22.731 -21.956 1.00 64.88 88 VAL A O 1
ATOM 659 N N . PRO A 1 89 ? 10.460 23.406 -20.443 1.00 61.50 89 PRO A N 1
ATOM 660 C CA . PRO A 1 89 ? 9.732 24.199 -21.415 1.00 61.50 89 PRO A CA 1
ATOM 661 C C . PRO A 1 89 ? 10.700 25.248 -21.956 1.00 61.50 89 PRO A C 1
ATOM 663 O O . PRO A 1 89 ? 11.266 26.029 -21.187 1.00 61.50 89 PRO A O 1
ATOM 666 N N . ARG A 1 90 ? 10.929 25.229 -23.273 1.00 58.91 90 ARG A N 1
ATOM 667 C CA . ARG A 1 90 ? 11.710 26.252 -23.965 1.00 58.91 90 ARG A CA 1
ATOM 668 C C . ARG A 1 90 ? 10.988 27.576 -23.710 1.00 58.91 90 ARG A C 1
ATOM 670 O O . ARG A 1 90 ? 9.963 27.847 -24.328 1.00 58.91 90 ARG A O 1
ATOM 677 N N . ARG A 1 91 ? 11.462 28.361 -22.735 1.00 60.38 91 ARG A N 1
ATOM 678 C CA . ARG A 1 91 ? 10.975 29.725 -22.540 1.00 60.38 91 ARG A CA 1
ATOM 679 C C . ARG A 1 91 ? 11.439 30.509 -23.755 1.00 60.38 91 ARG A C 1
ATOM 681 O O . ARG A 1 91 ? 12.622 30.814 -23.876 1.00 60.38 91 ARG A O 1
ATOM 688 N N . GLU A 1 92 ? 10.509 30.794 -24.656 1.00 65.25 92 GLU A N 1
ATOM 689 C CA . GLU A 1 92 ? 10.663 31.915 -25.574 1.00 65.25 92 GLU A CA 1
ATOM 690 C C . GLU A 1 92 ? 11.012 33.145 -24.724 1.00 65.25 92 GLU A C 1
ATOM 692 O O . GLU A 1 92 ? 10.330 33.384 -23.715 1.00 65.25 92 GLU A O 1
ATOM 697 N N . PRO A 1 93 ? 12.087 33.887 -25.044 1.00 62.47 93 PRO A N 1
ATOM 698 C CA . PRO A 1 93 ? 12.410 35.090 -24.303 1.00 62.47 93 PRO A CA 1
ATOM 699 C C . PRO A 1 93 ? 11.199 36.008 -24.401 1.00 62.47 93 PRO A C 1
ATOM 701 O O . PRO A 1 93 ? 10.786 36.414 -25.490 1.00 62.47 93 PRO A O 1
ATOM 704 N N . THR A 1 94 ? 10.586 36.311 -23.257 1.00 66.31 94 THR A N 1
ATOM 705 C CA . THR A 1 94 ? 9.517 37.303 -23.209 1.00 66.31 94 THR A CA 1
ATOM 706 C C . THR A 1 94 ? 10.025 38.560 -23.898 1.00 66.31 94 THR A C 1
ATOM 708 O O . THR A 1 94 ? 11.153 38.979 -23.655 1.00 66.31 94 THR A O 1
ATOM 711 N N . ARG A 1 95 ? 9.200 39.158 -24.762 1.00 58.81 95 ARG A N 1
ATOM 712 C CA . ARG A 1 95 ? 9.533 40.317 -25.612 1.00 58.81 95 ARG A CA 1
ATOM 713 C C . ARG A 1 95 ? 10.268 41.445 -24.861 1.00 58.81 95 ARG A C 1
ATOM 715 O O . ARG A 1 95 ? 11.053 42.164 -25.461 1.00 58.81 95 ARG A O 1
ATOM 722 N N . LEU A 1 96 ? 10.060 41.553 -23.547 1.00 59.44 96 LEU A N 1
ATOM 723 C CA . LEU A 1 96 ? 10.745 42.478 -22.640 1.00 59.44 96 LEU A CA 1
ATOM 724 C C . LEU A 1 96 ? 12.245 42.172 -22.434 1.00 59.44 96 LEU A C 1
ATOM 726 O O . LEU A 1 96 ? 13.043 43.102 -22.379 1.00 59.44 96 LEU A O 1
ATOM 730 N N . GLU A 1 97 ? 12.658 40.903 -22.390 1.00 64.88 97 GLU A N 1
ATOM 731 C CA . GLU A 1 97 ? 14.078 40.513 -22.314 1.00 64.88 97 GLU A CA 1
ATOM 732 C C . GLU A 1 97 ? 14.793 40.640 -23.663 1.00 64.88 97 GLU A C 1
ATOM 734 O O . GLU A 1 97 ? 15.974 40.981 -23.718 1.00 64.88 97 GLU A O 1
ATOM 739 N N . ALA A 1 98 ? 14.077 40.414 -24.769 1.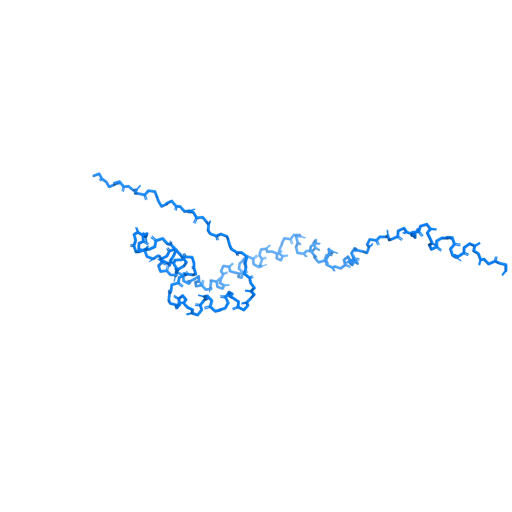00 64.75 98 ALA A N 1
ATOM 740 C CA . ALA A 1 98 ? 14.616 40.654 -26.107 1.00 64.75 98 ALA A CA 1
ATOM 741 C C . ALA A 1 98 ? 14.899 42.151 -26.332 1.00 64.75 98 ALA A C 1
ATOM 743 O O . ALA A 1 98 ? 15.914 42.511 -26.924 1.00 64.75 98 ALA A O 1
ATOM 744 N N . LEU A 1 99 ? 14.038 43.026 -25.801 1.00 60.84 99 LEU A N 1
ATOM 745 C CA . LEU A 1 99 ? 14.213 44.478 -25.868 1.00 60.84 99 LEU A CA 1
ATOM 746 C C . LEU A 1 99 ? 15.291 45.007 -24.909 1.00 60.84 99 LEU A C 1
ATOM 748 O O . LEU A 1 99 ? 15.917 46.014 -25.233 1.00 60.84 99 LEU A O 1
ATOM 752 N N . SER A 1 100 ? 15.553 44.347 -23.771 1.00 66.94 100 SER A N 1
ATOM 753 C CA . SER A 1 100 ? 16.652 44.752 -22.877 1.00 66.94 100 SER A CA 1
ATOM 754 C C . SER A 1 100 ? 18.028 44.414 -23.458 1.00 66.94 100 SER A C 1
ATOM 756 O O . SER A 1 100 ? 18.951 45.212 -23.332 1.00 66.94 100 SER A O 1
ATOM 758 N N . LYS A 1 101 ? 18.157 43.287 -24.173 1.00 61.72 101 LYS A N 1
ATOM 759 C CA . LYS A 1 101 ? 19.395 42.911 -24.885 1.00 61.72 101 LYS A CA 1
ATOM 760 C C . LYS A 1 101 ? 19.610 43.681 -26.189 1.00 61.72 101 LYS A C 1
ATOM 762 O O . LYS A 1 101 ? 20.746 43.830 -26.619 1.00 61.72 101 LYS A O 1
ATOM 767 N N . ALA A 1 102 ? 18.540 44.188 -26.802 1.00 63.47 102 ALA A N 1
ATOM 768 C CA . ALA A 1 102 ? 18.609 45.024 -28.002 1.00 63.47 102 ALA A CA 1
ATOM 769 C C . ALA A 1 102 ? 19.017 46.482 -27.717 1.00 63.47 102 ALA A C 1
ATOM 771 O O . ALA A 1 102 ? 19.147 47.270 -28.652 1.00 63.47 102 ALA A O 1
ATOM 772 N N . LYS A 1 103 ? 19.216 46.861 -26.446 1.00 60.06 103 LYS A N 1
ATOM 773 C CA . LYS A 1 103 ? 19.685 48.194 -26.063 1.00 60.06 103 LYS A CA 1
ATOM 774 C C . LYS A 1 103 ? 21.131 48.138 -25.569 1.00 60.06 103 LYS A C 1
ATOM 776 O O . LYS A 1 103 ? 21.398 48.297 -24.385 1.00 60.06 103 LYS A O 1
ATOM 781 N N . LEU A 1 104 ? 22.045 47.921 -26.509 1.00 55.16 104 LEU A N 1
ATOM 782 C CA . LEU A 1 104 ? 23.454 48.292 -26.382 1.00 55.16 104 LEU A CA 1
ATOM 783 C C . LEU A 1 104 ? 23.811 49.254 -27.528 1.00 55.16 104 LEU A C 1
ATOM 785 O O . LEU A 1 104 ? 23.730 48.840 -28.686 1.00 55.16 104 LEU A O 1
ATOM 789 N N . PRO A 1 105 ? 24.173 50.517 -27.247 1.00 57.16 105 PRO A N 1
ATOM 790 C CA . PRO A 1 105 ? 25.338 51.136 -27.866 1.00 57.16 105 PRO A CA 1
ATOM 791 C C . PRO A 1 105 ? 26.638 50.585 -27.259 1.00 57.16 105 PRO A C 1
ATOM 793 O O . PRO A 1 105 ? 26.655 50.311 -26.035 1.00 57.16 105 PRO A O 1
#

Mean predicted aligned error: 18.53 Å

Sequence (105 aa):
MTSKTRSNSYVLFVRMTPEEHAALKEAAGNLTVSAYSRAKLLGNAVAKPCASHALRPDKALLAQVLGMLERSELSGSLANLAKAPKWVPRREPTRLEALSKAKLP